Protein AF-A0A1V5QZ77-F1 (afdb_monomer)

Radius of gyration: 28.34 Å; Cα contacts (8 Å, |Δi|>4): 55; chains: 1; bounding box: 38×50×89 Å

Solvent-accessible surface area (backbone atoms only — not comparable to full-atom values): 6427 Å² total; per-residue (Å²): 134,80,88,82,88,87,74,94,75,95,70,72,97,76,83,72,86,80,76,92,84,74,89,73,84,79,68,97,74,69,69,51,72,66,59,49,52,50,55,51,54,67,71,69,61,69,70,98,46,80,92,35,46,68,59,47,52,54,50,42,51,52,35,52,51,52,23,52,56,23,52,77,69,68,36,57,70,59,20,51,53,28,51,51,51,43,49,54,53,50,52,52,29,50,76,70,70,60,65,119

Secondary structure (DSSP, 8-state):
---------------------------TT---HHHHHHHHHHHTPPPS-GGGHHHHHHHHHHHHHHHHHHHHTT-HHHHHHHHHHHHHHHHHHHHTT---

Foldseek 3Di:
DDDDDDDDDPDDPDDDDDDDDPPPPDDPPPPDPLNVLLVVLVVPPDDLDPVCLVVLVVSLVSLVVSLVVCVVVVVVVSNVVSVVSNVVSCVSCVVVVNND

pLDDT: mean 77.08, std 21.15, range [37.0, 96.31]

Structure (mmCIF, N/CA/C/O backbone):
data_AF-A0A1V5QZ77-F1
#
_entry.id   AF-A0A1V5QZ77-F1
#
loop_
_atom_site.group_PDB
_atom_site.id
_atom_site.type_symbol
_atom_site.label_atom_id
_atom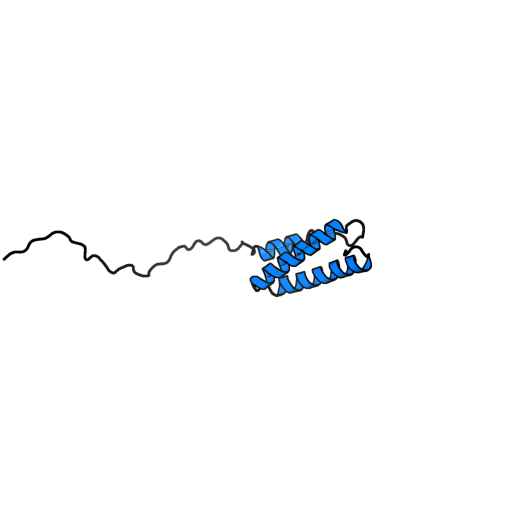_site.label_alt_id
_atom_site.label_comp_id
_atom_site.label_asym_id
_atom_site.label_entity_id
_atom_site.label_seq_id
_atom_site.pdbx_PDB_ins_code
_atom_site.Cartn_x
_atom_site.Cartn_y
_atom_site.Cartn_z
_atom_site.occupancy
_atom_site.B_iso_or_equiv
_atom_site.auth_seq_id
_atom_site.auth_comp_id
_atom_site.auth_asym_id
_atom_site.auth_atom_id
_atom_site.pdbx_PDB_model_num
ATOM 1 N N . MET A 1 1 ? -26.520 -38.169 68.898 1.00 39.47 1 MET A N 1
ATOM 2 C CA . MET A 1 1 ? -25.305 -37.959 69.707 1.00 39.47 1 MET A CA 1
ATOM 3 C C . MET A 1 1 ? -24.254 -37.307 68.830 1.00 39.47 1 MET A C 1
ATOM 5 O O . MET A 1 1 ? -23.903 -37.889 67.817 1.00 39.47 1 MET A O 1
ATOM 9 N N . ASN A 1 2 ? -23.882 -36.090 69.233 1.00 37.00 2 ASN A N 1
ATOM 10 C CA . ASN A 1 2 ? -22.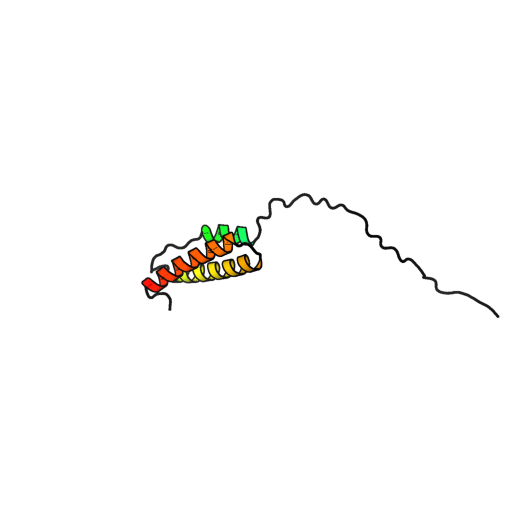630 -35.341 69.044 1.00 37.00 2 ASN A CA 1
ATOM 11 C C . ASN A 1 2 ? -22.006 -35.310 67.635 1.00 37.00 2 ASN A C 1
ATOM 13 O O . ASN A 1 2 ? -21.526 -36.318 67.140 1.00 37.00 2 ASN A O 1
ATOM 17 N N . PHE A 1 3 ? -22.071 -34.185 66.906 1.00 43.06 3 PHE A N 1
ATOM 18 C CA . PHE A 1 3 ? -21.213 -32.988 67.066 1.00 43.06 3 PHE A CA 1
ATOM 19 C C . PHE A 1 3 ? -19.726 -33.339 67.209 1.00 43.06 3 PHE A C 1
ATOM 21 O O . PHE A 1 3 ? -19.352 -33.879 68.241 1.00 43.06 3 PHE A O 1
ATOM 28 N N . PHE A 1 4 ? -18.883 -32.928 66.255 1.00 43.69 4 PHE A N 1
ATOM 29 C CA . PHE A 1 4 ? -17.970 -31.785 66.438 1.00 43.69 4 PHE A CA 1
ATOM 30 C C . PHE A 1 4 ? -17.042 -31.612 65.218 1.00 43.69 4 PHE A C 1
ATOM 32 O O . PHE A 1 4 ? -16.174 -32.441 64.990 1.00 43.69 4 PHE A O 1
ATOM 39 N N . ALA A 1 5 ? -17.216 -30.483 64.522 1.00 45.00 5 ALA A N 1
ATOM 40 C CA . ALA A 1 5 ? -16.176 -29.595 63.987 1.00 45.00 5 ALA A CA 1
ATOM 41 C C . ALA A 1 5 ? -15.120 -30.096 62.973 1.00 45.00 5 ALA A C 1
ATOM 43 O O . AL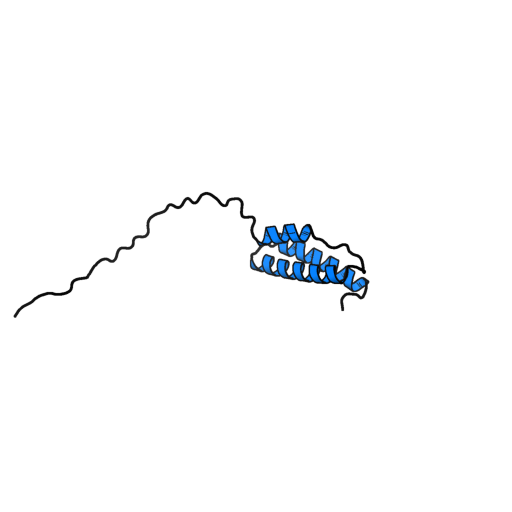A A 1 5 ? -14.668 -31.230 62.998 1.00 45.00 5 ALA A O 1
ATOM 44 N N . HIS A 1 6 ? -14.626 -29.116 62.201 1.00 42.72 6 HIS A N 1
ATOM 45 C CA . HIS A 1 6 ? -13.555 -29.139 61.187 1.00 42.72 6 HIS A CA 1
ATOM 46 C C . HIS A 1 6 ? -14.074 -29.477 59.781 1.00 42.72 6 HIS A C 1
ATOM 48 O O . HIS A 1 6 ? -14.349 -30.622 59.472 1.00 42.72 6 HIS A O 1
ATOM 54 N N . SER A 1 7 ? -14.285 -28.551 58.852 1.00 42.22 7 SER A N 1
ATOM 55 C CA . SER A 1 7 ? -13.751 -27.200 58.682 1.00 42.22 7 SER A CA 1
ATOM 56 C C . SER A 1 7 ? -14.837 -26.361 58.007 1.00 42.22 7 SER A C 1
ATOM 58 O O . SER A 1 7 ? -15.367 -26.748 56.974 1.00 42.22 7 SER A O 1
ATOM 60 N N . LEU A 1 8 ? -15.327 -25.279 58.616 1.00 43.91 8 LEU A N 1
ATOM 61 C CA . LEU A 1 8 ? -14.713 -23.953 58.474 1.00 43.91 8 LEU A CA 1
ATOM 62 C C . LEU A 1 8 ? -14.274 -23.696 57.028 1.00 43.91 8 LEU A C 1
ATOM 64 O O . LEU A 1 8 ? -13.161 -24.044 56.658 1.00 43.91 8 LEU A O 1
ATOM 68 N N . MET A 1 9 ? -15.163 -23.103 56.230 1.00 45.81 9 MET A N 1
ATOM 69 C CA . MET A 1 9 ? -14.927 -21.869 55.457 1.00 45.81 9 MET A CA 1
ATOM 70 C C . MET A 1 9 ? -16.136 -21.613 54.541 1.00 45.81 9 MET A C 1
ATOM 72 O O . MET A 1 9 ? -16.048 -21.566 53.320 1.00 45.81 9 MET A O 1
A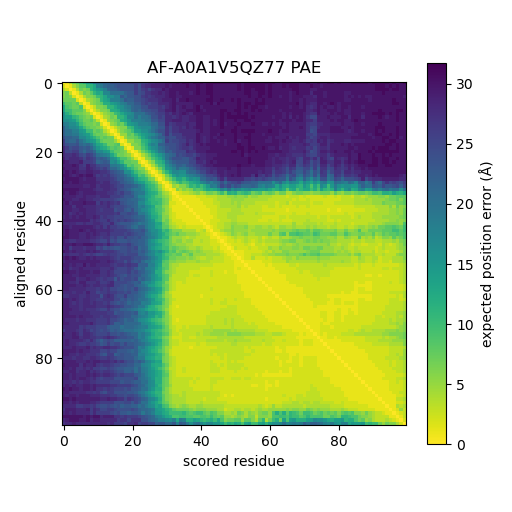TOM 76 N N . LEU A 1 10 ? -17.298 -21.406 55.169 1.00 49.25 10 LEU A N 1
ATOM 77 C CA . LEU A 1 10 ? -18.228 -20.382 54.701 1.00 49.25 10 LEU A CA 1
ATOM 78 C C . LEU A 1 10 ? -17.523 -19.043 54.943 1.00 49.25 10 LEU A C 1
ATOM 80 O O . LEU A 1 10 ? -17.598 -18.502 56.042 1.00 49.25 10 LEU A O 1
ATOM 84 N N . PHE A 1 11 ? -16.785 -18.553 53.951 1.00 49.41 11 PHE A N 1
ATOM 85 C CA . PHE A 1 11 ? -16.282 -17.184 53.939 1.00 49.41 11 PHE A CA 1
ATOM 86 C C . PHE A 1 11 ? -16.572 -16.558 52.575 1.00 49.41 11 PHE A C 1
ATOM 88 O O . PHE A 1 11 ? -15.927 -16.838 51.572 1.00 49.41 11 PHE A O 1
ATOM 95 N N . SER A 1 12 ? -17.571 -15.680 52.607 1.00 44.72 12 SER A N 1
ATOM 96 C CA . SER A 1 12 ? -17.550 -14.402 51.903 1.00 44.72 12 SER A CA 1
ATOM 97 C C . SER A 1 12 ? -17.671 -14.437 50.382 1.00 44.72 12 SER A C 1
ATOM 99 O O . SER A 1 12 ? -16.739 -14.165 49.631 1.00 44.72 12 SER A O 1
ATOM 101 N N . ILE A 1 13 ? -18.928 -14.558 49.951 1.00 52.94 13 ILE A N 1
ATOM 102 C CA . ILE A 1 13 ? -19.502 -13.587 49.010 1.00 52.94 13 ILE A CA 1
ATOM 103 C C . ILE A 1 13 ? -19.053 -12.193 49.479 1.00 52.94 13 ILE A C 1
ATOM 105 O O . ILE A 1 13 ? -19.558 -11.745 50.501 1.00 52.94 13 ILE A O 1
ATOM 109 N N . LEU A 1 14 ? -18.057 -11.583 48.820 1.00 44.06 14 LEU A N 1
ATOM 110 C CA . LEU A 1 14 ? -17.714 -10.146 48.841 1.00 44.06 14 LEU A CA 1
ATOM 111 C C . LEU A 1 14 ? -16.390 -9.907 48.083 1.00 44.06 14 LEU A C 1
ATOM 113 O O . LEU A 1 14 ? -15.317 -9.826 48.665 1.00 44.06 14 LEU A O 1
ATOM 117 N N . PHE A 1 15 ? -16.484 -9.732 46.771 1.00 46.28 15 PHE A N 1
ATOM 118 C CA . PHE A 1 15 ? -15.689 -8.728 46.055 1.00 46.28 15 PHE A CA 1
ATOM 119 C C . PHE A 1 15 ? -16.711 -7.987 45.187 1.00 46.28 15 PHE A C 1
ATOM 121 O O . PHE A 1 15 ? -17.071 -8.437 44.106 1.00 46.28 15 PHE A O 1
ATOM 128 N N . VAL A 1 16 ? -17.492 -7.074 45.769 1.00 49.22 16 VAL A N 1
ATOM 129 C CA . VAL A 1 16 ? -17.164 -5.638 45.851 1.00 49.22 16 VAL A CA 1
ATOM 130 C C . VAL A 1 16 ? -16.527 -5.153 44.555 1.00 49.22 16 VAL A C 1
ATOM 132 O O . VAL A 1 16 ? -15.316 -5.163 44.367 1.00 49.22 16 VAL A O 1
ATOM 135 N N . SER A 1 17 ? -17.402 -4.708 43.660 1.00 51.28 17 SER A N 1
ATOM 136 C CA . SER A 1 17 ? -17.146 -3.542 42.825 1.00 51.28 17 SER A CA 1
ATOM 137 C C . SER A 1 17 ? -16.866 -2.334 43.730 1.00 51.28 17 SER A C 1
ATOM 139 O O . SER A 1 17 ? -17.581 -2.178 44.715 1.00 51.28 17 SER A O 1
ATOM 141 N N . LEU A 1 18 ? -15.899 -1.493 43.334 1.00 44.38 18 LEU A N 1
ATOM 142 C CA . LEU A 1 18 ? -15.325 -0.277 43.964 1.00 44.38 18 LEU A CA 1
ATOM 143 C C . LEU A 1 18 ? -13.859 -0.546 44.355 1.00 44.38 18 LEU A C 1
ATOM 145 O O . LEU A 1 18 ? -13.580 -1.496 45.064 1.00 44.38 18 LEU A O 1
ATOM 149 N N . GLN A 1 19 ? -12.861 0.238 43.958 1.00 47.16 19 GLN A N 1
ATOM 150 C CA . GLN A 1 19 ? -12.881 1.618 43.498 1.00 47.16 19 GLN A CA 1
ATOM 151 C C . GLN A 1 19 ? -11.608 1.913 42.701 1.00 47.16 19 GLN A C 1
ATOM 153 O O . GLN A 1 19 ? -10.507 1.549 43.097 1.00 47.16 19 GLN A O 1
ATOM 158 N N . THR A 1 20 ? -11.820 2.581 41.568 1.00 48.97 20 THR A N 1
ATOM 159 C CA . THR A 1 20 ? -11.072 3.755 41.095 1.00 48.97 20 THR A CA 1
ATOM 160 C C . THR A 1 20 ? -9.740 4.062 41.785 1.00 48.97 20 THR A C 1
ATOM 162 O O . THR A 1 20 ? -9.742 4.437 42.953 1.00 48.97 20 THR A O 1
ATOM 165 N N . ALA A 1 21 ? -8.649 4.068 41.015 1.00 48.53 21 ALA A N 1
ATOM 166 C CA . ALA A 1 21 ? -7.733 5.213 40.868 1.00 48.53 21 ALA A CA 1
ATOM 167 C C . ALA A 1 21 ? -6.350 4.758 40.370 1.00 48.53 21 ALA A C 1
ATOM 169 O O . ALA A 1 21 ? -5.368 4.749 41.099 1.00 48.53 21 ALA A O 1
ATOM 170 N N . GLY A 1 22 ? -6.255 4.470 39.080 1.00 39.69 22 GLY A N 1
ATOM 171 C CA . GLY A 1 22 ? -5.229 5.127 38.278 1.00 39.69 22 GLY A CA 1
ATOM 172 C C . GLY A 1 22 ? -6.006 5.761 37.128 1.00 39.69 22 GLY A C 1
ATOM 173 O O . GLY A 1 22 ? -6.572 5.038 36.327 1.00 39.69 22 GLY A O 1
ATOM 174 N N . MET A 1 23 ? -6.206 7.072 36.985 1.00 54.59 23 MET A N 1
ATOM 175 C CA . MET A 1 23 ? -5.270 8.170 37.233 1.00 54.59 23 MET A CA 1
ATOM 176 C C . MET A 1 23 ? -3.804 7.806 36.981 1.00 54.59 23 MET A C 1
ATOM 178 O O . MET A 1 23 ? -2.907 8.360 37.595 1.00 54.59 23 MET A O 1
ATOM 182 N N . GLU A 1 24 ? -3.561 6.970 35.970 1.00 43.91 24 GLU A N 1
ATOM 183 C CA . GLU A 1 24 ? -2.394 7.158 35.113 1.00 43.91 24 GLU A CA 1
ATOM 184 C C . GLU A 1 24 ? -2.787 8.134 34.005 1.00 43.91 24 GLU A C 1
ATOM 186 O O . GLU A 1 24 ? -3.084 7.811 32.856 1.00 43.91 24 GLU A O 1
ATOM 191 N N . ASN A 1 25 ? -2.828 9.393 34.425 1.00 52.81 25 ASN A N 1
ATOM 192 C CA . ASN A 1 25 ? -2.503 10.509 33.567 1.00 52.81 25 ASN A CA 1
ATOM 193 C C . ASN A 1 25 ? -1.088 10.265 33.021 1.00 52.81 25 ASN A C 1
ATOM 195 O O . ASN A 1 25 ? -0.137 10.386 33.786 1.00 52.81 25 ASN A O 1
ATOM 199 N N . ASN A 1 26 ? -0.975 9.830 31.760 1.00 44.97 26 ASN A N 1
ATOM 200 C CA . ASN A 1 26 ? 0.078 10.210 30.804 1.00 44.97 26 ASN A CA 1
ATOM 201 C C . ASN A 1 26 ? 0.099 9.264 29.595 1.00 44.97 26 ASN A C 1
ATOM 203 O O . ASN A 1 26 ? 1.023 8.473 29.427 1.00 44.97 26 ASN A O 1
ATOM 207 N N . ASN A 1 27 ? -0.870 9.383 28.684 1.00 42.06 27 ASN A N 1
ATOM 208 C CA . ASN A 1 27 ? -0.547 9.109 27.281 1.00 42.06 27 ASN A CA 1
ATOM 209 C C . ASN A 1 27 ? -1.445 9.852 26.289 1.00 42.06 27 ASN A C 1
ATOM 211 O O . ASN A 1 27 ? -1.893 9.296 25.291 1.00 42.06 27 ASN A O 1
ATOM 215 N N . SER A 1 28 ? -1.664 11.144 26.520 1.00 45.06 28 SER A N 1
ATOM 216 C CA . SER A 1 28 ? -2.296 12.048 25.551 1.00 45.06 28 SER A CA 1
ATOM 217 C C . SER A 1 28 ? -1.460 12.280 24.273 1.00 45.06 28 SER A C 1
ATOM 219 O O . SER A 1 28 ? -1.805 13.147 23.482 1.00 45.06 28 SER A O 1
ATOM 221 N N . ASN A 1 29 ? -0.392 11.501 24.033 1.00 47.03 29 ASN A N 1
ATOM 222 C CA . ASN A 1 29 ? 0.507 11.630 22.879 1.00 47.03 29 ASN A CA 1
ATOM 223 C C . ASN A 1 29 ? 0.803 10.310 22.134 1.00 47.03 29 ASN A C 1
ATOM 225 O O . ASN A 1 29 ? 1.681 10.268 21.261 1.00 47.03 29 ASN A O 1
ATOM 229 N N . THR A 1 30 ? 0.073 9.220 22.395 1.00 50.44 30 THR A N 1
ATOM 230 C CA . THR A 1 30 ? 0.122 8.062 21.487 1.00 50.44 30 THR A CA 1
ATOM 231 C C . THR A 1 30 ? -0.796 8.304 20.303 1.00 50.44 30 THR A C 1
ATOM 233 O O . THR A 1 30 ? -1.929 7.842 20.259 1.00 50.44 30 THR A O 1
ATOM 236 N N . VAL A 1 31 ? -0.274 9.023 19.304 1.00 59.31 31 VAL A N 1
ATOM 237 C CA . VAL A 1 31 ? -0.834 8.995 17.946 1.00 59.31 31 VAL A CA 1
ATOM 238 C C . VAL A 1 31 ? -1.121 7.525 17.594 1.00 59.31 31 VAL A C 1
ATOM 240 O O . VAL A 1 31 ? -0.176 6.723 17.658 1.00 59.31 31 VAL A O 1
ATOM 243 N N . PRO A 1 32 ? -2.374 7.157 17.259 1.00 73.31 32 PRO A N 1
ATOM 244 C CA . PRO A 1 32 ? -2.751 5.800 16.897 1.00 73.31 32 PRO A CA 1
ATOM 245 C C . PRO A 1 32 ? -1.771 5.206 15.885 1.00 73.31 32 PRO A C 1
ATOM 247 O O . PRO A 1 32 ? -1.326 5.883 14.955 1.00 73.31 32 PRO A O 1
ATOM 250 N N . MET A 1 33 ? -1.430 3.925 16.037 1.00 83.06 33 MET A N 1
ATOM 251 C CA . MET A 1 33 ? -0.449 3.246 15.177 1.00 83.06 33 MET A CA 1
ATOM 252 C C . MET A 1 33 ? -0.769 3.402 13.674 1.00 83.06 33 MET A C 1
ATOM 254 O O . MET A 1 33 ? 0.146 3.508 12.857 1.00 83.06 33 MET A O 1
ATOM 258 N N . ILE A 1 34 ? -2.057 3.476 13.313 1.00 86.31 34 ILE A N 1
ATOM 259 C CA . ILE A 1 34 ? -2.538 3.730 11.946 1.00 86.31 34 ILE A CA 1
ATOM 260 C C . ILE A 1 34 ? -2.196 5.143 11.464 1.00 86.31 34 ILE A C 1
ATOM 262 O O . ILE A 1 34 ? -1.689 5.297 10.355 1.00 86.31 34 ILE A O 1
ATOM 266 N N . GLU A 1 35 ? -2.412 6.164 12.290 1.00 88.12 35 GLU A N 1
ATOM 267 C CA . GLU A 1 35 ? -2.076 7.553 11.961 1.00 88.12 35 GLU A CA 1
ATOM 268 C C . GLU A 1 35 ? -0.564 7.738 11.802 1.00 88.12 35 GLU A C 1
ATOM 270 O O . GLU A 1 35 ? -0.119 8.349 10.829 1.00 88.12 35 GLU A O 1
ATOM 275 N N . ARG A 1 36 ? 0.248 7.118 12.672 1.00 87.69 36 ARG A N 1
ATOM 276 C CA . ARG A 1 36 ? 1.714 7.118 12.508 1.00 87.69 36 ARG A CA 1
ATOM 277 C C . ARG A 1 36 ? 2.133 6.464 11.195 1.00 87.69 36 ARG A C 1
ATOM 279 O O . ARG A 1 36 ? 2.913 7.048 10.444 1.00 87.69 36 ARG A O 1
ATOM 286 N N . ARG A 1 37 ? 1.600 5.274 10.892 1.00 89.12 37 ARG A N 1
ATOM 287 C CA . ARG A 1 37 ? 1.884 4.574 9.627 1.00 89.12 37 ARG A CA 1
ATOM 288 C C . ARG A 1 37 ? 1.462 5.408 8.423 1.00 89.12 37 ARG A C 1
ATOM 290 O O . ARG A 1 37 ? 2.205 5.451 7.451 1.00 89.12 37 ARG A O 1
ATOM 297 N N . PHE A 1 38 ? 0.329 6.102 8.499 1.00 91.56 38 PHE A N 1
ATOM 298 C CA . PHE A 1 38 ? -0.142 7.007 7.453 1.00 91.56 38 PHE A CA 1
ATOM 299 C C . PHE A 1 38 ? 0.805 8.190 7.230 1.00 91.56 38 PHE A C 1
ATOM 301 O O . PHE A 1 38 ? 1.158 8.467 6.085 1.00 91.56 38 PHE A O 1
ATOM 308 N N . ILE A 1 39 ? 1.261 8.863 8.289 1.00 91.00 39 ILE A N 1
ATOM 309 C CA . ILE A 1 39 ? 2.217 9.979 8.177 1.00 91.00 39 ILE A CA 1
ATOM 310 C C . ILE A 1 39 ? 3.520 9.506 7.529 1.00 91.00 39 ILE A C 1
ATOM 312 O O . ILE A 1 39 ? 3.983 10.103 6.558 1.00 91.00 39 ILE A O 1
ATOM 316 N N . VAL A 1 40 ? 4.068 8.393 8.021 1.00 90.00 40 VAL A N 1
ATOM 317 C CA . VAL A 1 40 ? 5.297 7.795 7.491 1.00 90.00 40 VAL A CA 1
ATOM 318 C C . VAL A 1 40 ? 5.123 7.445 6.012 1.00 90.00 40 VAL A C 1
ATOM 320 O O . VAL A 1 40 ? 5.931 7.863 5.189 1.00 90.00 40 VAL A O 1
ATOM 323 N N . LEU A 1 41 ? 4.032 6.773 5.634 1.00 90.69 41 LEU A N 1
ATOM 324 C CA . LEU A 1 41 ? 3.794 6.420 4.234 1.00 90.69 41 L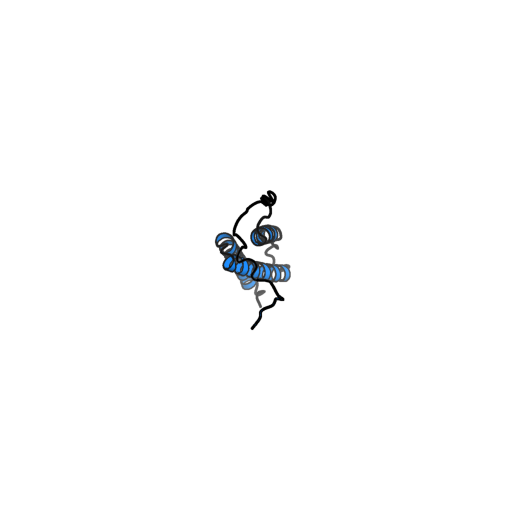EU A CA 1
ATOM 325 C C . LEU A 1 41 ? 3.683 7.644 3.321 1.00 90.69 41 LEU A C 1
ATOM 327 O O . LEU A 1 41 ? 4.169 7.616 2.196 1.00 90.69 41 LEU A O 1
ATOM 331 N N . ASN A 1 42 ? 3.043 8.717 3.787 1.00 88.25 42 ASN A N 1
ATOM 332 C CA . ASN A 1 42 ? 2.938 9.949 3.008 1.00 88.25 42 ASN A CA 1
ATOM 333 C C . ASN A 1 42 ? 4.285 10.651 2.831 1.00 88.25 42 ASN A C 1
ATOM 335 O O . ASN A 1 42 ? 4.469 11.338 1.832 1.00 88.25 42 ASN A O 1
ATOM 339 N N . HIS A 1 43 ? 5.212 10.484 3.772 1.00 87.75 43 HIS A N 1
ATOM 340 C CA . HIS A 1 43 ? 6.512 11.131 3.688 1.00 87.75 43 HIS A CA 1
ATOM 341 C C . HIS A 1 43 ? 7.494 10.385 2.773 1.00 87.75 43 HIS A C 1
ATOM 343 O O . HIS A 1 43 ? 8.278 11.022 2.074 1.00 87.75 43 HIS A O 1
ATOM 349 N N . ILE A 1 44 ? 7.428 9.050 2.729 1.00 84.50 44 ILE A N 1
ATOM 350 C CA . ILE A 1 44 ? 8.356 8.204 1.954 1.00 84.50 44 ILE A CA 1
ATOM 351 C C . ILE A 1 44 ? 7.828 7.918 0.532 1.00 84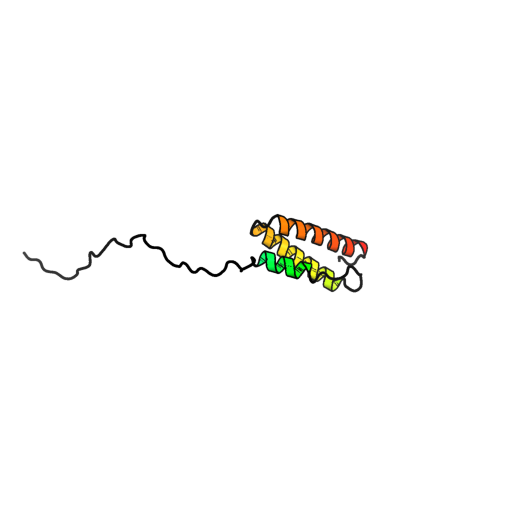.50 44 ILE A C 1
ATOM 353 O O . ILE A 1 44 ? 8.084 6.858 -0.038 1.00 84.50 44 ILE A O 1
ATOM 357 N N . GLU A 1 45 ? 7.032 8.816 -0.046 1.00 85.31 45 GLU A N 1
ATOM 358 C CA . GLU A 1 45 ? 6.388 8.564 -1.336 1.00 85.31 45 GLU A CA 1
ATOM 359 C C . GLU A 1 45 ? 7.432 8.457 -2.471 1.00 85.31 45 GLU A C 1
ATOM 361 O O . GLU A 1 45 ? 8.153 9.421 -2.751 1.00 85.31 45 GLU A O 1
ATOM 366 N N . PRO A 1 46 ? 7.554 7.293 -3.142 1.00 84.62 46 PRO A N 1
ATOM 367 C CA . PRO A 1 46 ? 8.509 7.122 -4.228 1.00 84.62 46 PRO A CA 1
ATOM 368 C C . PRO A 1 46 ? 8.097 7.941 -5.455 1.00 84.62 46 PRO A C 1
ATOM 370 O O . PRO A 1 46 ? 6.920 8.056 -5.795 1.00 84.62 46 PRO A O 1
ATOM 373 N N . ARG A 1 47 ? 9.087 8.471 -6.183 1.00 90.00 47 ARG A N 1
ATOM 374 C CA . ARG A 1 47 ? 8.834 9.224 -7.421 1.00 90.00 47 ARG A CA 1
ATOM 375 C C . ARG A 1 47 ? 8.198 8.336 -8.492 1.00 90.00 47 ARG A C 1
ATOM 377 O O . ARG A 1 47 ? 8.653 7.214 -8.719 1.00 90.00 47 ARG A O 1
ATOM 384 N N . PHE A 1 48 ? 7.221 8.893 -9.205 1.00 89.69 48 PHE A N 1
ATOM 385 C CA . PHE A 1 48 ? 6.497 8.257 -10.310 1.00 89.69 48 PHE A CA 1
ATOM 386 C C . PHE A 1 48 ? 7.339 8.238 -11.592 1.00 89.69 48 PHE A C 1
ATOM 388 O O . PHE A 1 48 ? 7.079 8.970 -12.544 1.00 89.69 48 PHE A O 1
ATOM 395 N N . ILE A 1 49 ? 8.378 7.406 -11.602 1.00 90.38 49 ILE A N 1
ATOM 396 C CA . ILE A 1 49 ? 9.249 7.179 -12.759 1.00 90.38 49 ILE A CA 1
ATOM 397 C C . ILE A 1 49 ? 9.382 5.673 -13.034 1.00 90.38 49 ILE A C 1
ATOM 399 O O . ILE A 1 49 ? 9.393 4.892 -12.080 1.00 90.38 49 ILE A O 1
ATOM 403 N N . PRO A 1 50 ? 9.517 5.237 -14.303 1.00 84.88 50 PRO A N 1
ATOM 404 C CA . PRO A 1 50 ? 9.622 3.814 -14.651 1.00 84.88 50 PRO A CA 1
ATOM 405 C C . PRO A 1 50 ? 10.764 3.081 -13.934 1.00 84.88 50 PRO A C 1
ATOM 407 O O . PRO A 1 50 ? 10.587 1.952 -13.477 1.00 84.88 50 PRO A O 1
ATOM 410 N N . ALA A 1 51 ? 11.906 3.756 -13.756 1.00 90.06 51 ALA A N 1
ATOM 411 C CA . ALA A 1 51 ? 13.071 3.227 -13.044 1.00 90.06 51 ALA A CA 1
ATOM 412 C C . ALA A 1 51 ? 12.774 2.845 -11.578 1.00 90.06 51 ALA A C 1
ATOM 414 O O . ALA A 1 51 ? 13.423 1.963 -11.028 1.00 90.06 51 ALA A O 1
ATOM 415 N N . ASN A 1 52 ? 11.751 3.449 -10.961 1.00 91.62 52 ASN A N 1
ATOM 416 C CA . ASN A 1 52 ? 11.334 3.175 -9.583 1.00 91.62 52 ASN A CA 1
ATOM 417 C C . ASN A 1 52 ? 10.182 2.163 -9.491 1.00 91.62 52 ASN A C 1
ATOM 419 O O . ASN A 1 52 ? 9.520 2.082 -8.456 1.00 91.62 52 ASN A O 1
ATOM 423 N N . SER A 1 53 ? 9.902 1.395 -10.546 1.00 89.62 53 SER A N 1
ATOM 424 C CA . SER A 1 53 ? 8.754 0.477 -10.592 1.00 89.62 53 SER A CA 1
ATOM 425 C C . SER A 1 53 ? 8.695 -0.503 -9.418 1.00 89.62 53 SER A C 1
ATOM 427 O O . SER A 1 53 ? 7.618 -0.714 -8.867 1.00 89.62 53 SER A O 1
ATOM 429 N N . ILE A 1 54 ? 9.836 -1.032 -8.967 1.00 91.69 54 ILE A N 1
ATOM 430 C CA . ILE A 1 54 ? 9.915 -1.920 -7.795 1.00 91.69 54 ILE A CA 1
ATOM 431 C C . ILE A 1 54 ? 9.514 -1.172 -6.517 1.00 91.69 54 ILE A C 1
ATOM 433 O O . ILE A 1 54 ? 8.660 -1.639 -5.765 1.00 91.69 54 ILE A O 1
ATOM 437 N N . ALA A 1 55 ? 10.072 0.020 -6.288 1.00 91.69 55 ALA A N 1
ATOM 438 C CA . ALA A 1 55 ? 9.732 0.845 -5.129 1.00 91.69 55 ALA A CA 1
ATOM 439 C C . ALA A 1 55 ? 8.248 1.251 -5.140 1.00 91.69 55 ALA A C 1
ATOM 441 O O . ALA A 1 55 ? 7.594 1.216 -4.100 1.00 91.69 55 ALA A O 1
ATOM 442 N N . LEU A 1 56 ? 7.693 1.560 -6.315 1.00 92.75 56 LEU A N 1
ATOM 443 C CA . LEU A 1 56 ? 6.270 1.852 -6.503 1.00 92.75 56 LEU A CA 1
ATOM 444 C C . LEU A 1 56 ? 5.386 0.627 -6.234 1.00 92.75 56 LEU A C 1
ATOM 446 O O . LEU A 1 56 ? 4.358 0.772 -5.577 1.00 92.75 56 LEU A O 1
ATOM 450 N N . LYS A 1 57 ? 5.775 -0.575 -6.684 1.00 92.75 57 LYS A N 1
ATOM 451 C CA . LYS A 1 57 ? 5.065 -1.834 -6.380 1.00 92.75 57 LYS A CA 1
ATOM 452 C C . LYS A 1 57 ? 5.077 -2.133 -4.874 1.00 92.75 57 LYS A C 1
ATOM 454 O O . LYS A 1 57 ? 4.032 -2.456 -4.309 1.00 92.75 57 LYS A O 1
ATOM 459 N N . ASN A 1 58 ? 6.217 -1.951 -4.208 1.00 93.12 58 ASN A N 1
ATOM 460 C CA . ASN A 1 58 ? 6.333 -2.128 -2.757 1.00 93.12 58 ASN A CA 1
ATOM 461 C C . ASN A 1 58 ? 5.482 -1.102 -2.000 1.00 93.12 58 ASN A C 1
ATOM 463 O O . ASN A 1 58 ? 4.717 -1.456 -1.104 1.00 93.12 58 ASN A O 1
ATOM 467 N N . HIS A 1 59 ? 5.553 0.166 -2.402 1.00 93.69 59 HIS A N 1
ATOM 468 C CA . HIS A 1 59 ? 4.744 1.226 -1.811 1.00 93.69 59 HIS A CA 1
ATOM 469 C C . HIS A 1 59 ? 3.241 0.988 -2.027 1.00 93.69 59 HIS A C 1
ATOM 471 O O . HIS A 1 59 ? 2.452 1.156 -1.101 1.00 93.69 59 HIS A O 1
ATOM 477 N N . LEU A 1 60 ? 2.838 0.496 -3.204 1.00 94.50 60 LEU A N 1
ATOM 478 C CA . LEU A 1 60 ? 1.464 0.079 -3.492 1.00 94.50 60 LEU A CA 1
ATOM 479 C C . LEU A 1 60 ? 0.979 -1.018 -2.532 1.00 94.50 60 LEU A C 1
ATOM 481 O O . LEU A 1 60 ? -0.154 -0.942 -2.051 1.00 94.50 60 LEU A O 1
ATOM 485 N N . ALA A 1 61 ? 1.812 -2.021 -2.243 1.00 94.31 61 ALA A N 1
ATOM 486 C CA . ALA A 1 61 ? 1.479 -3.080 -1.291 1.00 94.31 61 ALA A CA 1
ATOM 487 C C . ALA A 1 61 ? 1.274 -2.524 0.128 1.00 94.31 61 ALA A C 1
ATOM 489 O O . ALA A 1 61 ? 0.269 -2.837 0.770 1.00 94.31 61 ALA A O 1
ATOM 490 N N . LEU A 1 62 ? 2.157 -1.628 0.579 1.00 93.75 62 LEU A N 1
ATOM 491 C CA . LEU A 1 62 ? 2.027 -0.972 1.883 1.00 93.75 62 LEU A CA 1
ATOM 492 C C . LEU A 1 62 ? 0.765 -0.099 1.9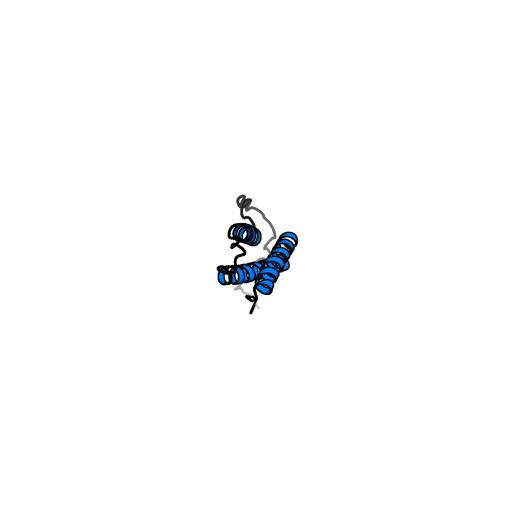75 1.00 93.75 62 LEU A C 1
ATOM 494 O O . LEU A 1 62 ? 0.054 -0.156 2.980 1.00 93.75 62 LEU A O 1
ATOM 498 N N . CYS A 1 63 ? 0.441 0.656 0.919 1.00 94.88 63 CYS A N 1
ATOM 499 C CA . CYS A 1 63 ? -0.796 1.436 0.843 1.00 94.88 63 CYS A CA 1
ATOM 500 C C . CYS A 1 63 ? -2.037 0.539 0.967 1.00 94.88 63 CYS A C 1
ATOM 502 O O . CYS A 1 63 ? -2.976 0.889 1.682 1.00 94.88 63 CYS A O 1
ATOM 504 N N . ARG A 1 64 ? -2.049 -0.623 0.294 1.00 95.56 64 ARG A N 1
ATOM 505 C CA . ARG A 1 64 ? -3.153 -1.600 0.376 1.00 95.56 64 ARG A CA 1
ATOM 506 C C . ARG A 1 64 ? -3.307 -2.162 1.783 1.00 95.56 64 ARG A C 1
ATOM 508 O O . ARG A 1 64 ? -4.423 -2.208 2.291 1.00 95.56 64 ARG A O 1
ATOM 515 N N . GLN A 1 65 ? -2.203 -2.537 2.423 1.00 94.31 65 GLN A N 1
ATOM 516 C CA . GLN A 1 65 ? -2.239 -3.039 3.793 1.00 94.31 65 GLN A CA 1
ATOM 517 C C . GLN A 1 65 ? -2.788 -1.979 4.756 1.00 94.31 65 GLN A C 1
ATOM 519 O O . GLN A 1 65 ? -3.725 -2.249 5.501 1.00 94.31 65 GLN A O 1
ATOM 524 N N . LEU A 1 66 ? -2.275 -0.745 4.685 1.00 93.81 66 LEU A N 1
ATOM 525 C CA . LEU A 1 66 ? -2.740 0.341 5.546 1.00 93.81 66 LEU A CA 1
ATOM 526 C C . LEU A 1 66 ? -4.210 0.702 5.288 1.00 93.81 66 LEU A C 1
ATOM 528 O O . LEU A 1 66 ? -4.930 1.022 6.228 1.00 93.81 66 LEU A O 1
ATOM 532 N N . GLN A 1 67 ? -4.675 0.630 4.039 1.00 95.94 67 GLN A N 1
ATOM 533 C CA . GLN A 1 67 ? -6.088 0.816 3.713 1.00 95.94 67 GLN A CA 1
ATOM 534 C C . GLN A 1 67 ? -6.975 -0.220 4.416 1.00 95.94 67 GLN A C 1
ATOM 536 O O . GLN A 1 67 ? -8.013 0.150 4.965 1.00 95.94 67 GLN A O 1
ATOM 541 N N . ILE A 1 68 ? -6.597 -1.501 4.367 1.00 93.00 68 ILE A N 1
ATOM 542 C CA . ILE A 1 68 ? -7.350 -2.592 5.001 1.00 93.00 68 ILE A CA 1
ATOM 543 C C . ILE A 1 68 ? -7.378 -2.383 6.516 1.00 93.00 68 ILE A C 1
ATOM 545 O O . ILE A 1 68 ? -8.456 -2.365 7.106 1.00 93.00 68 ILE A O 1
ATOM 549 N N . ASP A 1 69 ? -6.218 -2.125 7.121 1.00 91.25 69 ASP A N 1
ATOM 550 C CA . ASP A 1 69 ? -6.105 -1.885 8.560 1.00 91.25 69 ASP A CA 1
ATOM 551 C C . ASP A 1 69 ? -6.948 -0.672 8.997 1.00 91.25 69 ASP A C 1
ATOM 553 O O . ASP A 1 69 ? -7.687 -0.741 9.980 1.00 91.25 69 ASP A O 1
ATOM 557 N N . ALA A 1 70 ? -6.904 0.422 8.228 1.00 92.94 70 ALA A N 1
ATOM 558 C CA . ALA A 1 70 ? -7.698 1.620 8.484 1.00 92.94 70 ALA A CA 1
ATOM 559 C C . ALA A 1 70 ? -9.208 1.357 8.365 1.00 92.94 70 ALA A C 1
ATOM 561 O O . ALA A 1 70 ? -9.975 1.878 9.169 1.00 92.94 70 ALA A O 1
ATOM 562 N N . ARG A 1 71 ? -9.652 0.531 7.406 1.00 92.25 71 ARG A N 1
ATOM 563 C CA . ARG A 1 71 ? -11.066 0.126 7.299 1.00 92.25 71 ARG A CA 1
ATOM 564 C C . ARG A 1 71 ? -11.506 -0.705 8.498 1.00 92.25 71 ARG A C 1
ATOM 566 O O . ARG A 1 71 ? -12.559 -0.421 9.058 1.00 92.25 71 ARG A O 1
ATOM 573 N N . ASN A 1 72 ? -10.693 -1.679 8.900 1.00 92.50 72 ASN A N 1
ATOM 574 C CA . ASN A 1 72 ? -10.996 -2.571 10.021 1.00 92.50 72 ASN A CA 1
ATOM 575 C C . ASN A 1 72 ? -11.098 -1.819 11.355 1.00 92.50 72 ASN A C 1
ATOM 577 O O . ASN A 1 72 ? -11.841 -2.232 12.237 1.00 92.50 72 ASN A O 1
ATOM 581 N N . GLN A 1 73 ? -10.370 -0.710 11.493 1.00 91.19 73 GLN A N 1
ATOM 582 C CA . GLN A 1 73 ? -10.374 0.143 12.683 1.00 91.19 73 GLN A CA 1
ATOM 583 C C . GLN A 1 73 ? -11.243 1.407 12.526 1.00 91.19 73 GLN A C 1
ATOM 585 O O . GLN A 1 73 ? -11.107 2.347 13.302 1.00 91.19 73 GLN A O 1
ATOM 590 N N . CYS A 1 74 ? -12.123 1.461 11.519 1.00 91.94 74 CYS A N 1
ATOM 591 C CA . CYS A 1 74 ? -13.046 2.579 11.271 1.00 91.94 74 CYS A CA 1
ATOM 592 C C . CYS A 1 74 ? -12.391 3.953 10.986 1.00 91.94 74 CYS A C 1
ATOM 594 O O . CYS A 1 74 ? -13.067 4.982 11.027 1.00 91.94 74 CYS A O 1
ATOM 596 N N . TYR A 1 75 ? -11.114 3.997 10.591 1.00 92.50 75 TYR A N 1
ATOM 597 C CA . TYR A 1 75 ? -10.425 5.203 10.108 1.00 92.50 75 TYR A CA 1
ATOM 598 C C . TYR A 1 75 ? -10.775 5.497 8.637 1.00 92.50 75 TYR A C 1
ATOM 600 O O . TYR A 1 75 ? -9.949 5.370 7.724 1.00 92.50 75 TYR A O 1
ATOM 608 N N . SER A 1 76 ? -12.021 5.903 8.390 1.00 92.38 76 SER A N 1
ATOM 609 C CA . SER A 1 76 ? -12.589 6.105 7.045 1.00 92.38 76 SER A CA 1
ATOM 610 C C . SER A 1 76 ? -11.809 7.111 6.181 1.00 92.38 76 SER A C 1
ATOM 612 O O . SER A 1 76 ? -11.542 6.835 5.008 1.00 92.38 76 SER A O 1
ATOM 614 N N . THR A 1 77 ? -11.371 8.236 6.755 1.00 95.00 77 THR A N 1
ATOM 615 C CA . THR A 1 77 ? -10.594 9.274 6.050 1.00 95.00 77 THR A CA 1
ATOM 616 C C . THR A 1 77 ? -9.244 8.749 5.558 1.00 95.00 77 THR A C 1
ATOM 618 O O . THR A 1 77 ? -8.867 8.967 4.403 1.00 95.00 77 THR A O 1
ATOM 621 N N . ILE A 1 78 ? -8.529 8.002 6.407 1.00 92.94 78 ILE A N 1
ATOM 622 C CA . ILE A 1 78 ? -7.235 7.396 6.063 1.00 92.94 78 ILE A CA 1
ATOM 623 C C . ILE A 1 78 ? -7.432 6.327 4.990 1.00 92.94 78 ILE A C 1
ATOM 625 O O . ILE A 1 78 ? -6.724 6.329 3.982 1.00 92.94 78 ILE A O 1
ATOM 629 N N . ALA A 1 79 ? -8.433 5.459 5.155 1.00 94.19 79 ALA A N 1
ATOM 630 C CA . ALA A 1 79 ? -8.759 4.429 4.175 1.00 94.19 79 ALA A CA 1
ATOM 631 C C . ALA A 1 79 ? -9.085 5.021 2.793 1.00 94.19 79 ALA A C 1
ATOM 633 O O . ALA A 1 79 ? -8.641 4.499 1.766 1.00 94.19 79 ALA A O 1
ATOM 634 N N . TRP A 1 80 ? -9.834 6.124 2.747 1.00 96.31 80 TRP A N 1
ATOM 635 C CA . TRP A 1 80 ? -10.147 6.815 1.499 1.00 96.31 80 TRP A CA 1
ATOM 636 C C . TRP A 1 80 ? -8.911 7.456 0.860 1.00 96.31 80 TRP A C 1
ATOM 638 O O . TRP A 1 80 ? -8.698 7.313 -0.347 1.00 96.31 80 TRP A O 1
ATOM 648 N N . SER A 1 81 ? -8.064 8.104 1.662 1.00 95.31 81 SER A N 1
ATOM 649 C CA . SER A 1 81 ? -6.803 8.683 1.188 1.00 95.31 81 SER A CA 1
ATOM 650 C C . SER A 1 81 ? -5.873 7.611 0.603 1.00 95.31 81 SER A C 1
ATOM 652 O O . SER A 1 81 ? -5.385 7.751 -0.522 1.00 95.31 81 SER A O 1
ATOM 654 N N . MET A 1 82 ? -5.720 6.474 1.2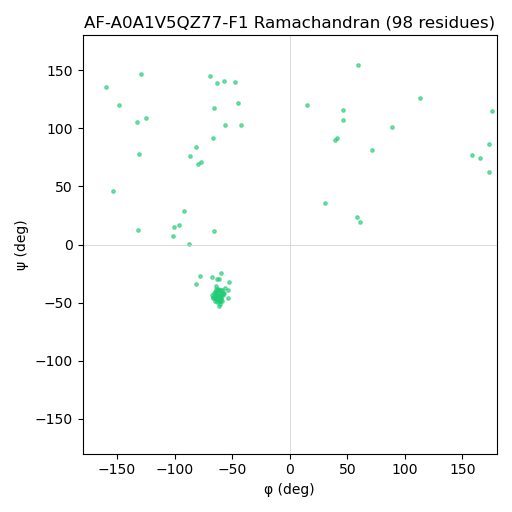93 1.00 95.62 82 MET A N 1
ATOM 655 C CA . MET A 1 82 ? -4.953 5.334 0.780 1.00 95.62 82 MET A CA 1
ATOM 656 C C . MET A 1 82 ? -5.555 4.771 -0.510 1.00 95.62 82 MET A C 1
ATOM 658 O O . MET A 1 82 ? -4.816 4.487 -1.450 1.00 95.62 82 MET A O 1
ATOM 662 N N . ASN A 1 83 ? -6.885 4.686 -0.616 1.00 96.25 83 ASN A N 1
ATOM 663 C CA . ASN A 1 83 ? -7.552 4.239 -1.841 1.00 96.25 83 ASN A CA 1
ATOM 664 C C . ASN A 1 83 ? -7.207 5.119 -3.054 1.00 96.25 83 ASN A C 1
ATOM 666 O O . ASN A 1 83 ? -6.950 4.603 -4.143 1.00 96.25 83 ASN A O 1
ATOM 670 N N . LYS A 1 84 ? -7.157 6.445 -2.869 1.00 95.50 84 LYS A N 1
ATOM 671 C CA . LYS A 1 84 ? -6.743 7.376 -3.928 1.00 95.50 84 LYS A CA 1
ATOM 672 C C . LYS A 1 84 ? -5.307 7.126 -4.376 1.00 95.50 84 LYS A C 1
ATOM 674 O O . LYS A 1 84 ? -5.071 6.994 -5.578 1.00 95.50 84 LYS A O 1
ATOM 679 N N . LYS A 1 85 ? -4.373 6.995 -3.427 1.00 94.12 85 LYS A N 1
ATOM 680 C CA . LYS A 1 85 ? -2.962 6.710 -3.733 1.00 94.12 85 LYS A CA 1
ATOM 681 C C . LYS A 1 85 ? -2.784 5.385 -4.466 1.00 94.12 85 LYS A C 1
ATOM 683 O O . LYS A 1 85 ? -2.090 5.326 -5.479 1.00 94.12 85 LYS A O 1
ATOM 688 N N . ILE A 1 86 ? -3.468 4.334 -4.010 1.00 95.88 86 ILE A N 1
ATOM 689 C CA . ILE A 1 86 ? -3.493 3.022 -4.677 1.00 95.88 86 ILE A CA 1
ATOM 690 C C . ILE A 1 86 ? -3.917 3.179 -6.139 1.00 95.88 86 ILE A C 1
ATOM 692 O O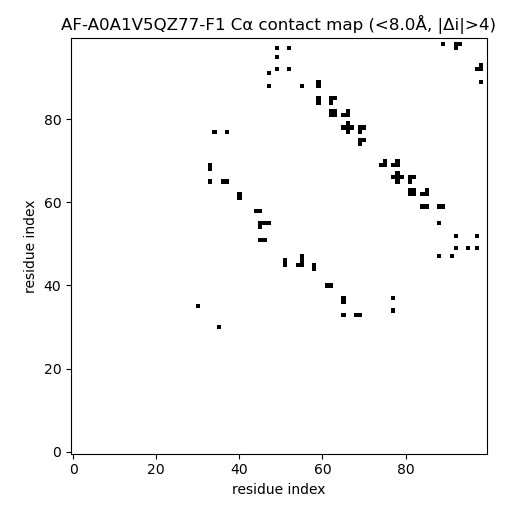 . ILE A 1 86 ? -3.263 2.625 -7.026 1.00 95.88 86 ILE A O 1
ATOM 696 N N . GLY A 1 87 ? -4.975 3.953 -6.399 1.00 94.56 87 GLY A N 1
ATOM 697 C CA . GLY A 1 87 ? -5.450 4.244 -7.751 1.00 94.56 87 GLY A CA 1
ATOM 698 C C . GLY A 1 87 ? -4.406 4.964 -8.609 1.00 94.56 87 GLY A C 1
ATOM 699 O O . GLY A 1 87 ? -4.149 4.542 -9.736 1.00 94.56 87 GLY A O 1
ATOM 700 N N . GLN A 1 88 ? -3.757 6.000 -8.071 1.00 94.19 88 GLN A N 1
ATOM 701 C CA . GLN A 1 88 ? -2.714 6.758 -8.775 1.00 94.19 88 GLN A CA 1
ATOM 702 C C . GLN A 1 88 ? -1.522 5.872 -9.165 1.00 94.19 88 GLN A C 1
ATOM 704 O O . GLN A 1 88 ? -1.143 5.834 -10.338 1.00 94.19 88 GLN A O 1
ATOM 709 N N . ILE A 1 89 ? -0.974 5.113 -8.211 1.00 93.38 89 ILE A N 1
ATOM 710 C CA . ILE A 1 89 ? 0.184 4.233 -8.442 1.00 93.38 89 ILE A CA 1
ATOM 711 C C . ILE A 1 89 ? -0.178 3.113 -9.421 1.00 93.38 89 ILE A C 1
ATOM 713 O O . ILE A 1 89 ? 0.561 2.849 -10.369 1.00 93.38 89 ILE A O 1
ATOM 717 N N . THR A 1 90 ? -1.345 2.487 -9.242 1.00 94.38 90 THR A N 1
ATOM 718 C CA . THR A 1 90 ? -1.829 1.425 -10.137 1.00 94.38 90 THR A CA 1
ATOM 719 C C . THR A 1 90 ? -1.986 1.936 -11.568 1.00 94.38 90 THR A C 1
ATOM 721 O O . THR A 1 90 ? -1.538 1.280 -12.507 1.00 94.38 90 THR A O 1
ATOM 724 N N . ASN A 1 91 ? -2.589 3.113 -11.750 1.00 95.06 91 ASN A N 1
ATOM 725 C CA . ASN A 1 91 ? -2.775 3.707 -13.073 1.00 95.06 91 ASN A CA 1
ATOM 726 C C . ASN A 1 91 ? -1.441 4.047 -13.739 1.00 95.06 91 ASN A C 1
ATOM 728 O O . ASN A 1 91 ? -1.283 3.800 -14.934 1.00 95.06 91 ASN A O 1
ATOM 732 N N . PHE A 1 92 ? -0.477 4.568 -12.980 1.00 94.12 92 PHE A N 1
ATOM 733 C CA . PHE A 1 92 ? 0.864 4.823 -13.494 1.00 94.12 92 PHE A CA 1
ATOM 734 C C . PHE A 1 92 ? 1.547 3.531 -13.960 1.00 94.12 92 PHE A C 1
ATOM 736 O O . PHE A 1 92 ? 1.952 3.440 -15.118 1.00 94.12 92 PHE A O 1
ATOM 743 N N . LEU A 1 93 ? 1.605 2.507 -13.101 1.00 91.88 93 LEU A N 1
ATOM 744 C CA . LEU A 1 93 ? 2.227 1.220 -13.431 1.00 91.88 93 LEU A CA 1
ATOM 745 C C . LEU A 1 93 ? 1.570 0.558 -14.652 1.00 91.88 93 LEU A C 1
ATOM 747 O O . LEU A 1 93 ? 2.271 0.013 -15.502 1.00 91.88 93 LEU A O 1
ATOM 751 N N . LYS A 1 94 ? 0.239 0.648 -14.779 1.00 92.94 94 LYS A N 1
ATOM 752 C CA . LYS A 1 94 ? -0.495 0.144 -15.950 1.00 92.94 94 LYS A CA 1
ATOM 753 C C . LYS A 1 94 ? -0.121 0.879 -17.236 1.00 92.94 94 LYS A C 1
ATOM 755 O O . LYS A 1 94 ? 0.155 0.219 -18.231 1.00 92.94 94 LYS A O 1
ATOM 760 N N . ARG A 1 95 ? -0.075 2.218 -17.220 1.00 92.31 95 ARG A N 1
ATOM 761 C CA . ARG A 1 95 ? 0.298 3.030 -18.398 1.00 92.31 95 ARG A CA 1
ATOM 762 C C . ARG A 1 95 ? 1.719 2.758 -18.883 1.00 92.31 95 ARG A C 1
ATOM 764 O O . ARG A 1 95 ? 1.988 2.910 -20.064 1.00 92.31 95 ARG A O 1
ATOM 771 N N . GLN A 1 96 ? 2.610 2.373 -17.976 1.00 89.62 96 GLN A N 1
ATOM 772 C CA . GLN A 1 96 ? 3.993 2.033 -18.306 1.00 89.62 96 GLN A CA 1
ATOM 773 C C . GLN A 1 96 ? 4.176 0.555 -18.691 1.00 89.62 96 GLN A C 1
ATOM 775 O O . GLN A 1 96 ? 5.297 0.144 -18.955 1.00 89.62 96 GLN A O 1
ATOM 780 N N . HIS A 1 97 ? 3.109 -0.258 -18.703 1.00 88.62 97 HIS A N 1
ATOM 781 C CA . HIS A 1 97 ? 3.178 -1.717 -18.880 1.00 88.62 97 HIS A CA 1
ATOM 782 C C . HIS A 1 97 ? 4.035 -2.440 -17.819 1.00 88.62 97 HIS A C 1
ATOM 784 O O . HIS A 1 97 ? 4.491 -3.557 -18.032 1.00 88.62 97 HIS A O 1
ATOM 790 N N . LEU A 1 98 ? 4.202 -1.831 -16.641 1.00 82.19 98 LEU A N 1
ATOM 791 C CA . LEU A 1 98 ? 5.015 -2.343 -15.528 1.00 82.19 98 LEU A CA 1
ATOM 792 C C . LEU A 1 98 ? 4.167 -2.992 -14.428 1.00 82.19 98 LEU A C 1
ATOM 794 O O . LEU A 1 98 ? 4.674 -3.274 -13.348 1.00 82.19 98 LEU A O 1
ATOM 798 N N . TYR A 1 99 ? 2.861 -3.157 -14.645 1.00 76.69 99 TYR A N 1
ATOM 799 C CA . TYR A 1 99 ? 1.949 -3.676 -13.622 1.00 76.69 99 TYR A CA 1
ATOM 800 C C . TYR A 1 99 ? 2.035 -5.199 -13.448 1.00 76.69 99 TYR A C 1
ATOM 802 O O . TYR A 1 99 ? 1.755 -5.684 -12.353 1.00 76.69 99 TYR A O 1
ATOM 810 N N . TYR A 1 100 ? 2.426 -5.915 -14.504 1.00 68.12 100 TYR A N 1
ATOM 811 C CA . TYR A 1 100 ? 2.574 -7.370 -14.514 1.00 68.12 100 TYR A CA 1
ATOM 812 C C . TYR A 1 100 ? 3.861 -7.820 -13.813 1.00 68.12 100 TYR A C 1
ATOM 814 O O . TYR A 1 100 ? 4.819 -7.008 -13.725 1.00 68.12 100 TYR A O 1
#

Nearest PDB structures (foldseek):
  8xyv-assembly2_B  TM=7.158E-01  e=2.131E+00  synthetic construct
  8e0m-assembly4_K  TM=6.696E-01  e=3.791E+00  synthetic construct
  6j2l-assembly1_B  TM=5.456E-01  e=8.994E+00  Shigella flexneri

Mean predicted aligned error: 14.06 Å

Sequence (100 aa):
MNFFAHSLMLFSILFVSLQTAGMENNNSNTVPMIERRFIVLNHIEPRFIPANSIALKNHLALCRQLQIDARNQCYSTIAWSMNKKIGQITNFLKRQHLYY